Protein AF-A0A656PNF4-F1 (afdb_monomer)

Nearest PDB structures (foldseek):
  3o6b-assembly2_D  TM=7.736E-01  e=5.330E-01  Saccharomyces cerevisiae
  8b3i-assembly1_e  TM=8.173E-01  e=1.055E+00  Homo sapiens
  6i6m-assembly1_A  TM=6.262E-01  e=1.055E+00  Papaver somniferum
  6qfd-assembly1_A  TM=7.259E-01  e=5.436E+00  Halobacterium salinarum NRC-1
  2mgq-assembly1_A  TM=5.306E-01  e=2.745E+00  Caenorhabditis elegans

Solvent-accessible surface area (backbone atoms only — not comparable to full-atom values): 3607 Å² total; per-residue (Å²): 132,89,53,68,70,59,47,49,53,49,52,31,67,74,66,40,69,40,48,55,69,57,50,34,50,52,44,16,59,74,68,72,37,68,88,42,36,70,58,45,49,53,50,51,51,53,33,43,75,71,66,70,28,46,70,51,99,86,59,26,35,28,115

pLDDT: mean 92.25, std 7.18, range [51.03, 96.38]

Mean predicted aligned error: 3.04 Å

Secondary structure (DSSP, 8-state):
---HHHHHHHHHHHHSSEEHHHHHHHHHHHHT-GGGHHHHHHHHHHHHHTTSSEE-TTSEEE-

Structure (mmCIF, N/CA/C/O backbone):
data_AF-A0A656PNF4-F1
#
_entry.id   AF-A0A656PNF4-F1
#
loop_
_atom_site.group_PDB
_atom_site.id
_atom_site.type_symbol
_atom_site.label_atom_id
_atom_site.label_alt_id
_atom_site.label_comp_id
_atom_site.label_asym_id
_atom_site.label_entity_id
_atom_site.label_seq_id
_atom_site.pdbx_PDB_ins_code
_atom_site.Cartn_x
_atom_site.Cartn_y
_atom_site.Cartn_z
_atom_site.occupancy
_atom_site.B_iso_or_equiv
_atom_site.auth_seq_id
_atom_site.auth_comp_id
_atom_site.auth_asym_id
_atom_site.auth_atom_id
_atom_site.pdbx_PDB_model_num
ATOM 1 N N . MET A 1 1 ? 18.474 -4.015 1.424 1.00 51.03 1 MET A N 1
ATOM 2 C CA . MET A 1 1 ? 17.390 -4.398 0.497 1.00 51.03 1 MET A CA 1
ATOM 3 C C . MET A 1 1 ? 16.135 -3.711 1.005 1.00 51.03 1 MET A C 1
ATOM 5 O O . MET A 1 1 ? 15.746 -3.996 2.129 1.00 51.03 1 MET A O 1
ATOM 9 N N . ILE A 1 2 ? 15.609 -2.714 0.290 1.00 59.06 2 ILE A N 1
ATOM 10 C CA . ILE A 1 2 ? 14.389 -2.008 0.716 1.00 59.06 2 ILE A CA 1
ATOM 11 C C . ILE A 1 2 ? 13.208 -2.908 0.350 1.00 59.06 2 ILE A C 1
ATOM 13 O O . ILE A 1 2 ? 13.051 -3.267 -0.815 1.00 59.06 2 ILE A O 1
ATOM 17 N N . PHE A 1 3 ? 12.427 -3.320 1.347 1.00 84.25 3 PHE A N 1
ATOM 18 C CA . PHE A 1 3 ? 11.252 -4.164 1.141 1.00 84.25 3 PHE A CA 1
ATOM 19 C C . PHE A 1 3 ? 10.050 -3.286 0.781 1.00 84.25 3 PH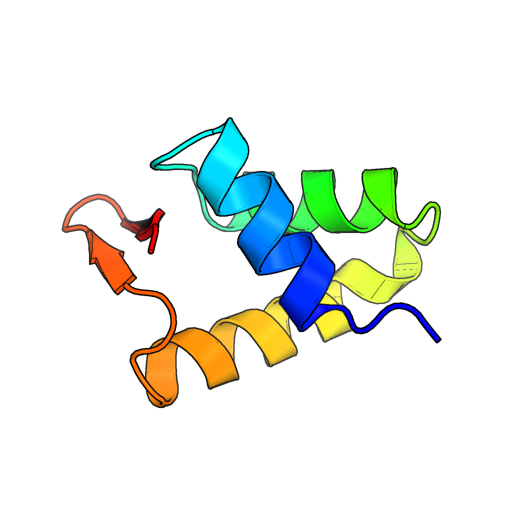E A C 1
ATOM 21 O O . PHE A 1 3 ? 9.813 -2.279 1.444 1.00 84.25 3 PHE A O 1
ATOM 28 N N . VAL A 1 4 ? 9.272 -3.676 -0.233 1.00 91.75 4 VAL A N 1
ATOM 29 C CA . VAL A 1 4 ? 8.060 -2.963 -0.690 1.00 91.75 4 VAL A CA 1
ATOM 30 C C . VAL A 1 4 ? 7.121 -2.615 0.469 1.00 91.75 4 VAL A C 1
ATOM 32 O O . VAL A 1 4 ? 6.618 -1.499 0.544 1.00 91.75 4 VAL A O 1
ATOM 35 N N . GLU A 1 5 ? 6.967 -3.519 1.438 1.00 93.38 5 GLU A N 1
ATOM 36 C CA . GLU A 1 5 ? 6.175 -3.280 2.650 1.00 93.38 5 GLU A CA 1
ATOM 37 C C . GLU A 1 5 ? 6.640 -2.068 3.471 1.00 93.38 5 GLU A C 1
ATOM 39 O O . GLU A 1 5 ? 5.820 -1.368 4.064 1.00 93.38 5 GLU A O 1
ATOM 44 N N . GLN A 1 6 ? 7.953 -1.821 3.548 1.00 93.38 6 GLN A N 1
ATOM 45 C CA . GLN A 1 6 ? 8.498 -0.680 4.286 1.00 93.38 6 GLN A CA 1
ATOM 46 C C . GLN A 1 6 ? 8.151 0.630 3.586 1.00 93.38 6 GLN A C 1
ATOM 48 O O . GLN A 1 6 ? 7.778 1.588 4.258 1.00 93.38 6 GLN A O 1
ATOM 53 N N . VAL A 1 7 ? 8.223 0.650 2.253 1.00 94.62 7 VAL A N 1
ATOM 54 C CA . VAL A 1 7 ? 7.870 1.825 1.447 1.00 94.62 7 VAL A CA 1
ATOM 55 C C . VAL A 1 7 ? 6.369 2.088 1.529 1.00 94.62 7 VAL A C 1
ATOM 57 O O . VAL A 1 7 ? 5.977 3.211 1.815 1.00 94.62 7 VAL A O 1
ATOM 60 N N . ILE A 1 8 ? 5.534 1.048 1.417 1.00 94.94 8 ILE A N 1
ATOM 61 C CA . ILE A 1 8 ? 4.081 1.147 1.633 1.00 94.94 8 ILE A CA 1
ATOM 62 C C . ILE A 1 8 ? 3.777 1.788 2.993 1.00 94.94 8 ILE A C 1
ATOM 64 O O . ILE A 1 8 ? 3.035 2.764 3.066 1.00 94.94 8 ILE A O 1
ATOM 68 N N . LYS A 1 9 ? 4.376 1.280 4.079 1.00 94.44 9 LYS A N 1
ATOM 69 C CA . LYS A 1 9 ? 4.168 1.834 5.428 1.00 94.44 9 LYS A CA 1
ATOM 70 C C . LYS A 1 9 ? 4.659 3.271 5.551 1.00 94.44 9 LYS A C 1
ATOM 72 O O . LYS A 1 9 ? 4.076 4.032 6.314 1.00 94.44 9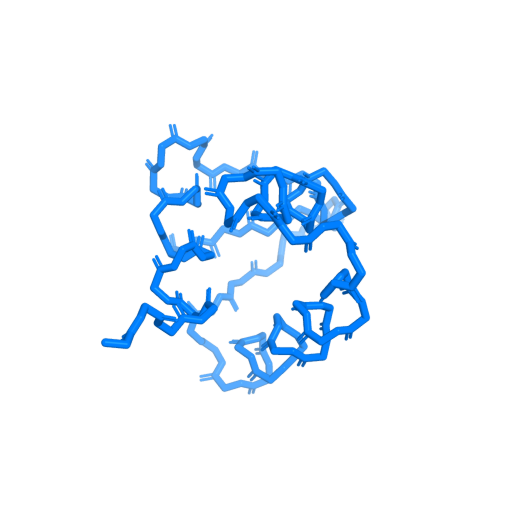 LYS A O 1
ATOM 77 N N . MET A 1 10 ? 5.742 3.626 4.866 1.00 94.88 10 MET A N 1
ATOM 78 C CA . MET A 1 10 ? 6.282 4.980 4.889 1.00 94.88 10 MET A CA 1
ATOM 79 C C . MET A 1 10 ? 5.324 5.957 4.203 1.00 94.88 10 MET A C 1
ATOM 81 O O . MET A 1 10 ? 4.911 6.917 4.843 1.00 94.88 10 MET A O 1
ATOM 85 N N . VAL A 1 11 ? 4.877 5.649 2.981 1.00 94.88 11 VAL A N 1
ATOM 86 C CA . VAL A 1 11 ? 3.908 6.480 2.245 1.00 94.88 11 VAL A CA 1
ATOM 87 C C . VAL A 1 11 ? 2.594 6.608 3.021 1.00 94.88 11 VAL A C 1
ATOM 89 O O . VAL A 1 11 ? 2.075 7.707 3.172 1.00 94.88 11 VAL A O 1
ATOM 92 N N . LEU A 1 12 ? 2.084 5.514 3.600 1.00 95.12 12 LEU A N 1
ATOM 93 C CA . LEU A 1 12 ? 0.869 5.555 4.424 1.00 95.12 12 LEU A CA 1
ATOM 94 C C . LEU A 1 12 ? 1.028 6.407 5.694 1.00 95.12 12 LEU A C 1
ATOM 96 O O . LEU A 1 12 ? 0.069 7.035 6.127 1.00 95.12 12 LEU A O 1
ATOM 100 N N . LYS A 1 13 ? 2.222 6.466 6.296 1.00 94.88 13 LYS A N 1
ATOM 101 C CA . LYS A 1 13 ? 2.482 7.358 7.440 1.00 94.88 13 LYS A CA 1
ATOM 102 C C . LYS A 1 13 ? 2.538 8.828 7.046 1.00 94.88 13 LYS A C 1
ATOM 104 O O . LYS A 1 13 ? 2.173 9.669 7.860 1.00 94.88 13 LYS A O 1
ATOM 109 N N . GLU A 1 14 ? 3.042 9.125 5.854 1.00 94.19 14 GLU A N 1
ATOM 110 C CA . GLU A 1 14 ? 3.183 10.493 5.349 1.00 94.19 14 GLU A CA 1
ATOM 111 C C . GLU A 1 14 ? 1.839 11.063 4.876 1.00 94.19 14 GLU A C 1
ATOM 113 O O . GLU A 1 14 ? 1.509 12.201 5.196 1.00 94.19 14 GLU A O 1
ATOM 118 N N . GLU A 1 15 ? 1.044 10.260 4.168 1.00 93.19 15 GLU A N 1
ATOM 119 C CA . GLU A 1 15 ? -0.230 10.679 3.563 1.00 93.19 15 GLU A CA 1
ATOM 120 C C . GLU A 1 15 ? -1.439 10.430 4.484 1.00 93.19 15 GLU A C 1
ATOM 122 O O . GLU A 1 15 ? -2.479 11.078 4.362 1.00 93.19 15 GLU A O 1
ATOM 127 N N . GLY A 1 16 ? -1.329 9.480 5.417 1.00 92.12 16 GLY A N 1
ATOM 128 C CA . GLY A 1 16 ? -2.432 9.028 6.262 1.00 92.12 16 GLY A CA 1
ATOM 129 C C . GLY A 1 16 ? -3.363 8.059 5.531 1.00 92.12 16 GLY A C 1
ATOM 130 O O . GLY A 1 16 ? -3.140 6.850 5.551 1.00 92.12 16 GLY A O 1
ATOM 131 N N . SER A 1 17 ? -4.430 8.585 4.921 1.00 94.12 17 SER A N 1
ATOM 132 C CA . SER A 1 17 ? -5.419 7.801 4.165 1.00 94.12 17 SER A CA 1
ATOM 133 C C . SER A 1 17 ? -5.391 8.196 2.695 1.00 94.12 17 SER A C 1
ATOM 135 O O . SER A 1 17 ? -5.602 9.359 2.351 1.00 94.12 17 SER A O 1
ATOM 137 N N . ILE A 1 18 ? -5.144 7.220 1.828 1.00 96.19 18 ILE A N 1
ATOM 138 C CA . ILE A 1 18 ? -4.904 7.439 0.400 1.00 96.19 18 ILE A CA 1
ATOM 139 C C . ILE A 1 18 ? -5.599 6.367 -0.436 1.00 96.19 18 ILE A C 1
ATOM 141 O O . ILE A 1 18 ? -5.816 5.242 0.018 1.00 96.19 18 ILE A O 1
ATOM 145 N N . ASP A 1 19 ? -5.960 6.706 -1.668 1.00 96.38 19 ASP A N 1
ATOM 146 C CA . ASP A 1 19 ? -6.530 5.752 -2.609 1.00 96.38 19 ASP A CA 1
ATOM 147 C C . ASP A 1 19 ? -5.538 4.634 -2.950 1.00 96.38 19 ASP A C 1
ATOM 149 O O . ASP A 1 19 ? -4.333 4.848 -3.102 1.00 96.38 19 ASP A O 1
ATOM 153 N N . ARG A 1 20 ? -6.051 3.407 -3.089 1.00 94.19 20 ARG A N 1
ATOM 154 C CA . ARG A 1 20 ? -5.222 2.211 -3.307 1.00 94.19 20 ARG A CA 1
ATOM 155 C C . ARG A 1 20 ? -4.324 2.330 -4.543 1.00 94.19 20 ARG A C 1
ATOM 157 O O . ARG A 1 20 ? -3.147 1.984 -4.477 1.00 94.19 20 ARG A O 1
ATOM 164 N N . SER A 1 21 ? -4.875 2.800 -5.660 1.00 93.81 21 SER A N 1
ATOM 165 C CA . SER A 1 21 ? -4.138 3.001 -6.915 1.00 93.81 21 SER A CA 1
ATOM 166 C C . SER A 1 21 ? -3.081 4.096 -6.786 1.00 93.81 21 SER A C 1
ATOM 168 O O . SER A 1 21 ? -1.966 3.936 -7.279 1.00 93.81 21 SER A O 1
ATOM 170 N N . GLU A 1 22 ? -3.403 5.175 -6.075 1.00 95.50 22 GLU A N 1
ATOM 171 C CA . GLU A 1 22 ? -2.474 6.275 -5.836 1.00 95.50 22 GLU A CA 1
ATOM 172 C C . GLU A 1 22 ? -1.304 5.831 -4.952 1.00 95.50 22 GLU A C 1
ATOM 174 O O . GLU A 1 22 ? -0.152 6.117 -5.274 1.00 95.50 22 GLU A O 1
ATOM 179 N N . LEU A 1 23 ? -1.566 5.047 -3.900 1.00 95.94 23 LEU A N 1
ATOM 180 C CA . LEU A 1 23 ? -0.517 4.443 -3.079 1.00 95.94 23 LEU A CA 1
ATOM 181 C C . LEU A 1 23 ? 0.431 3.582 -3.919 1.00 95.94 23 LEU A C 1
ATOM 183 O O . LEU A 1 23 ? 1.645 3.736 -3.811 1.00 95.94 23 LEU A O 1
ATOM 187 N N . ILE A 1 24 ? -0.110 2.680 -4.745 1.00 95.56 24 ILE A N 1
ATOM 188 C CA . ILE A 1 24 ? 0.6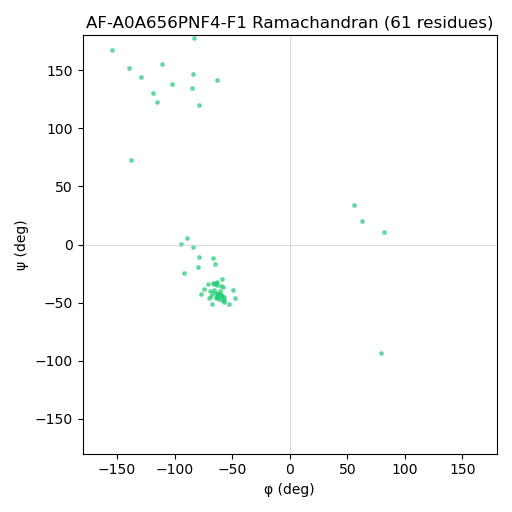92 1.783 -5.590 1.00 95.56 24 ILE A CA 1
ATOM 189 C C . ILE A 1 24 ? 1.615 2.602 -6.496 1.00 95.56 24 ILE A C 1
ATOM 191 O O . ILE A 1 24 ? 2.821 2.350 -6.536 1.00 95.56 24 ILE A O 1
ATOM 195 N N . HIS A 1 25 ? 1.066 3.627 -7.147 1.00 94.62 25 HIS A N 1
ATOM 196 C CA . HIS A 1 25 ? 1.827 4.500 -8.028 1.00 94.62 25 HIS A CA 1
ATOM 197 C C . HIS A 1 25 ? 2.911 5.292 -7.277 1.00 94.62 25 HIS A C 1
ATOM 199 O O . HIS A 1 25 ? 4.071 5.306 -7.693 1.00 94.62 25 HIS A O 1
ATOM 205 N N . LYS A 1 26 ? 2.585 5.897 -6.123 1.00 94.69 26 LYS A N 1
ATOM 206 C CA . LYS A 1 26 ? 3.561 6.627 -5.292 1.00 94.69 26 LYS A CA 1
ATOM 207 C C . LYS A 1 26 ? 4.698 5.725 -4.818 1.00 94.69 26 LYS A C 1
ATOM 209 O O . LYS A 1 26 ? 5.860 6.122 -4.889 1.00 94.69 26 LYS A O 1
ATOM 214 N N . VAL A 1 27 ? 4.385 4.505 -4.382 1.00 95.06 27 VAL A N 1
ATOM 215 C CA . VAL A 1 27 ? 5.390 3.518 -3.962 1.00 95.06 27 VAL A CA 1
ATOM 216 C C . VAL A 1 27 ? 6.297 3.144 -5.137 1.00 95.06 27 VAL A C 1
ATOM 218 O O . VAL A 1 27 ? 7.518 3.142 -4.981 1.00 95.06 27 VAL A O 1
ATOM 221 N N . ALA A 1 28 ? 5.735 2.894 -6.322 1.00 94.62 28 ALA A N 1
ATOM 222 C CA . ALA A 1 28 ? 6.506 2.553 -7.516 1.00 94.62 28 ALA A CA 1
ATOM 223 C C . ALA A 1 28 ? 7.462 3.687 -7.936 1.00 94.62 28 ALA A C 1
ATOM 225 O O . ALA A 1 28 ? 8.643 3.445 -8.210 1.00 94.62 28 ALA A O 1
ATOM 226 N N . LEU A 1 29 ? 6.987 4.938 -7.894 1.00 92.69 29 LEU A N 1
ATOM 227 C CA . LEU A 1 29 ? 7.801 6.131 -8.142 1.00 92.69 29 LEU A CA 1
ATOM 228 C C . LEU A 1 29 ? 8.916 6.299 -7.105 1.00 92.69 29 LEU A C 1
ATOM 230 O O . LEU A 1 29 ? 10.064 6.562 -7.466 1.00 92.69 29 LEU A O 1
ATOM 234 N N . GLN A 1 30 ? 8.608 6.112 -5.821 1.00 91.69 30 GLN A N 1
ATOM 235 C CA . GLN A 1 30 ? 9.579 6.253 -4.736 1.00 91.69 30 GLN 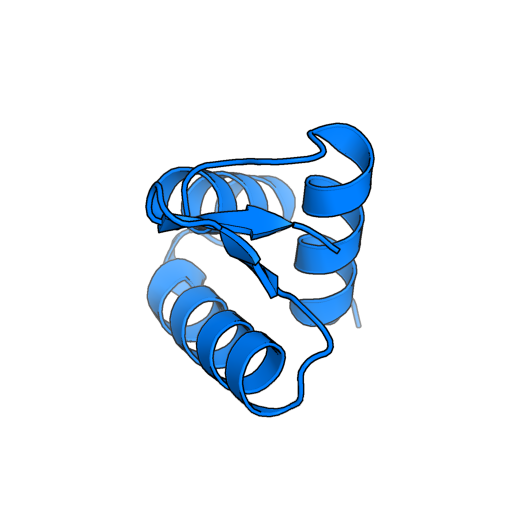A CA 1
ATOM 236 C C . GLN A 1 30 ? 10.673 5.181 -4.797 1.00 91.69 30 GLN A C 1
ATOM 238 O O . GLN A 1 30 ? 11.835 5.453 -4.489 1.00 91.69 30 GLN A O 1
ATO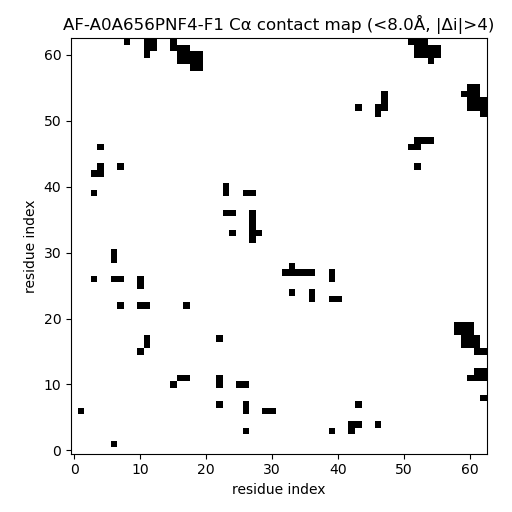M 243 N N . MET A 1 31 ? 10.323 3.981 -5.262 1.00 91.62 31 MET A N 1
ATOM 244 C CA . MET A 1 31 ? 11.270 2.898 -5.522 1.00 91.62 31 MET A CA 1
ATOM 245 C C . MET A 1 31 ? 12.034 3.057 -6.840 1.00 91.62 31 MET A C 1
ATOM 247 O O . MET A 1 31 ? 13.011 2.339 -7.045 1.00 91.62 31 MET A O 1
ATOM 251 N N . LYS A 1 32 ? 11.632 4.001 -7.707 1.00 90.94 32 LYS A N 1
ATOM 252 C CA . LYS A 1 32 ? 12.146 4.183 -9.077 1.00 90.94 32 LYS A CA 1
ATOM 253 C C . LYS A 1 32 ? 12.013 2.915 -9.934 1.00 90.94 32 LYS A C 1
ATOM 255 O O . LYS A 1 32 ? 12.878 2.642 -10.761 1.00 90.94 32 LYS A O 1
ATOM 260 N N . LEU A 1 33 ? 10.949 2.144 -9.702 1.00 88.06 33 LEU A N 1
ATOM 261 C CA . LEU A 1 33 ? 10.681 0.847 -10.333 1.00 88.06 33 LEU A CA 1
ATOM 262 C C . LEU A 1 33 ? 9.188 0.760 -10.709 1.00 88.06 33 LEU A C 1
ATOM 264 O O . LEU A 1 33 ? 8.422 0.079 -10.021 1.00 88.06 33 LEU A O 1
ATOM 268 N N . PRO A 1 34 ? 8.741 1.484 -11.752 1.00 85.81 34 PRO A N 1
ATOM 269 C CA . PRO A 1 34 ? 7.339 1.499 -12.183 1.00 85.81 34 PRO A CA 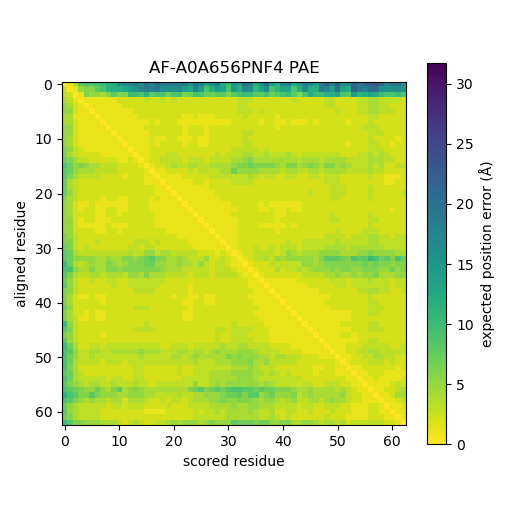1
ATOM 270 C C . PRO A 1 34 ? 6.810 0.109 -12.570 1.00 85.81 34 PRO A C 1
ATOM 272 O O . PRO A 1 34 ? 5.645 -0.202 -12.361 1.00 85.81 34 PRO A O 1
ATOM 275 N N . GLU A 1 35 ? 7.666 -0.782 -13.062 1.00 89.69 35 GLU A N 1
ATOM 276 C CA . GLU A 1 35 ? 7.309 -2.161 -13.402 1.00 89.69 35 GLU A CA 1
ATOM 277 C C . GLU A 1 35 ? 6.935 -3.033 -12.189 1.00 89.69 35 GLU A C 1
ATOM 279 O O . GLU A 1 35 ? 6.399 -4.129 -12.362 1.00 89.69 35 GLU A O 1
ATOM 284 N N . LEU A 1 36 ? 7.193 -2.567 -10.959 1.00 90.62 36 LEU A N 1
ATOM 285 C CA . LEU A 1 36 ? 6.820 -3.277 -9.735 1.00 90.62 36 LEU A CA 1
ATOM 286 C C . LEU A 1 36 ? 5.378 -3.028 -9.294 1.00 90.62 36 LEU A C 1
ATOM 288 O O . LEU A 1 36 ? 4.962 -3.643 -8.314 1.00 90.62 36 LEU A O 1
ATOM 292 N N . GLU A 1 37 ? 4.597 -2.191 -9.982 1.00 93.75 37 GLU A N 1
ATOM 293 C CA . GLU A 1 37 ? 3.197 -1.927 -9.616 1.00 93.75 37 GLU A CA 1
ATOM 294 C C . GLU A 1 37 ? 2.377 -3.210 -9.333 1.00 93.75 37 GLU A C 1
ATOM 296 O O . GLU A 1 37 ? 1.772 -3.282 -8.260 1.00 93.75 37 GLU A O 1
ATOM 301 N N . PRO A 1 38 ? 2.428 -4.283 -10.155 1.00 94.31 38 PRO A N 1
ATOM 302 C CA . PRO A 1 38 ? 1.703 -5.529 -9.863 1.00 94.31 38 PRO A CA 1
ATOM 303 C C . PRO A 1 38 ? 2.190 -6.245 -8.592 1.00 94.31 38 PRO A C 1
ATOM 305 O O . PRO A 1 38 ? 1.421 -6.885 -7.865 1.00 94.31 38 PRO A O 1
ATOM 308 N N . PHE A 1 39 ? 3.488 -6.143 -8.301 1.00 93.62 39 PHE A N 1
ATOM 309 C CA . PHE A 1 39 ? 4.090 -6.724 -7.104 1.00 93.62 39 PHE A CA 1
ATOM 310 C C . PHE A 1 39 ? 3.735 -5.918 -5.846 1.00 93.62 39 PHE A C 1
ATOM 312 O O . PHE A 1 39 ? 3.447 -6.498 -4.795 1.00 93.62 39 PHE A O 1
ATOM 319 N N . ILE A 1 40 ? 3.687 -4.589 -5.959 1.00 95.12 40 ILE A N 1
ATOM 320 C CA . ILE A 1 40 ? 3.215 -3.684 -4.906 1.00 95.12 40 ILE A CA 1
ATOM 321 C C . ILE A 1 40 ? 1.740 -3.953 -4.620 1.00 95.12 40 ILE A C 1
ATOM 323 O O . ILE A 1 40 ? 1.364 -4.082 -3.456 1.00 95.12 40 ILE A O 1
ATOM 327 N N . GLU A 1 41 ? 0.923 -4.12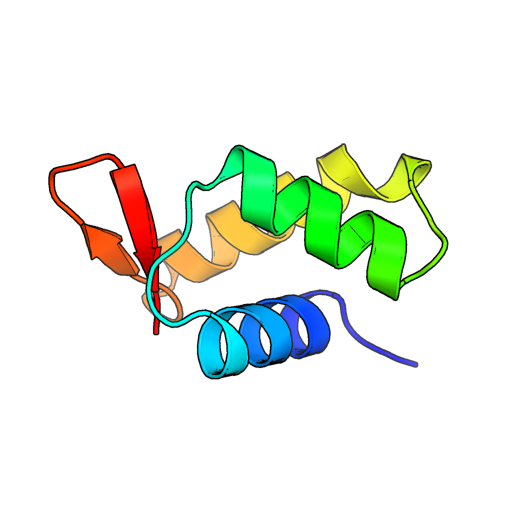5 -5.659 1.00 95.69 41 GLU A N 1
ATOM 328 C CA . GLU A 1 41 ? -0.490 -4.459 -5.512 1.00 95.69 41 GLU A CA 1
ATOM 329 C C . GLU A 1 41 ? -0.692 -5.773 -4.744 1.00 95.69 41 GLU A C 1
ATOM 331 O O . GLU A 1 41 ? -1.487 -5.829 -3.799 1.00 95.69 41 GLU A O 1
ATOM 336 N N . SER A 1 42 ? 0.052 -6.815 -5.124 1.00 95.38 42 SER A N 1
ATOM 337 C CA . SER A 1 42 ? 0.002 -8.127 -4.468 1.00 95.38 42 SER A CA 1
ATOM 338 C C . SER A 1 42 ? 0.442 -8.038 -3.004 1.00 95.38 42 SER A C 1
ATOM 340 O O . SER A 1 42 ? -0.218 -8.577 -2.114 1.00 95.38 42 SER A O 1
ATOM 342 N N . THR A 1 43 ? 1.526 -7.303 -2.743 1.00 94.88 43 THR A N 1
ATOM 343 C CA . THR A 1 43 ? 2.050 -7.063 -1.390 1.00 94.88 43 THR A CA 1
ATOM 344 C C . THR A 1 43 ? 1.024 -6.334 -0.527 1.00 94.88 43 THR A C 1
ATOM 346 O O . THR A 1 43 ? 0.730 -6.765 0.587 1.00 94.88 43 THR A O 1
ATOM 349 N N . LEU A 1 44 ? 0.414 -5.272 -1.056 1.00 95.12 44 LEU A N 1
ATOM 350 C CA . LEU A 1 44 ? -0.638 -4.527 -0.373 1.00 95.12 44 LEU A CA 1
ATOM 351 C C . LEU A 1 44 ? -1.848 -5.419 -0.060 1.00 95.12 44 LEU A C 1
ATOM 353 O O . LEU A 1 44 ? -2.393 -5.341 1.037 1.00 95.12 44 LEU A O 1
ATOM 357 N N . GLY A 1 45 ? -2.232 -6.315 -0.975 1.00 95.19 45 GLY A N 1
ATOM 358 C CA . GLY A 1 45 ? -3.283 -7.308 -0.735 1.00 95.19 45 GLY A CA 1
ATOM 359 C C . GLY A 1 45 ? -2.977 -8.233 0.450 1.00 95.19 45 GLY A C 1
ATOM 360 O O . GLY A 1 45 ? -3.834 -8.443 1.309 1.00 95.19 45 GLY A O 1
ATOM 361 N N . ILE A 1 46 ? -1.738 -8.725 0.554 1.00 95.25 46 ILE A N 1
ATOM 362 C CA . ILE A 1 46 ? -1.279 -9.532 1.699 1.00 95.25 46 ILE A CA 1
ATOM 363 C C . ILE A 1 46 ? -1.318 -8.711 2.996 1.00 95.25 46 ILE A C 1
ATOM 365 O O . ILE A 1 46 ? -1.759 -9.213 4.031 1.00 95.25 46 ILE A O 1
ATOM 369 N N . MET A 1 47 ? -0.903 -7.442 2.944 1.00 94.88 47 MET A N 1
ATOM 370 C CA . MET A 1 47 ? -0.907 -6.533 4.096 1.00 94.88 47 MET A CA 1
ATOM 371 C C . MET A 1 47 ? -2.318 -6.199 4.599 1.00 94.88 47 MET A C 1
ATOM 373 O O . MET A 1 47 ? -2.535 -6.049 5.802 1.00 94.88 47 MET A O 1
ATOM 377 N N . VAL A 1 48 ? -3.296 -6.116 3.700 1.00 94.81 48 VAL A N 1
ATOM 378 C CA . VAL A 1 48 ? -4.708 -5.994 4.082 1.00 94.81 48 VAL A CA 1
ATOM 379 C C . VAL A 1 48 ? -5.202 -7.307 4.693 1.00 94.81 48 VAL A C 1
ATOM 381 O O . VAL A 1 48 ? -5.794 -7.307 5.773 1.00 94.81 48 VAL A O 1
ATOM 384 N N . GLY A 1 49 ? -4.892 -8.447 4.065 1.00 94.75 49 GLY A N 1
ATOM 385 C CA . GLY A 1 49 ? -5.287 -9.772 4.553 1.00 94.75 49 GLY A CA 1
ATOM 386 C C . GLY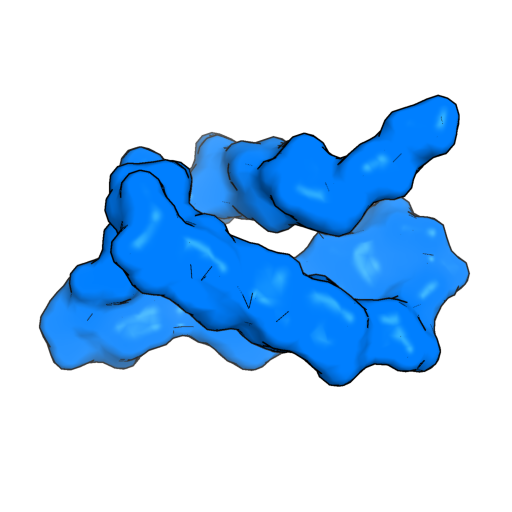 A 1 49 ? -4.742 -10.112 5.946 1.00 9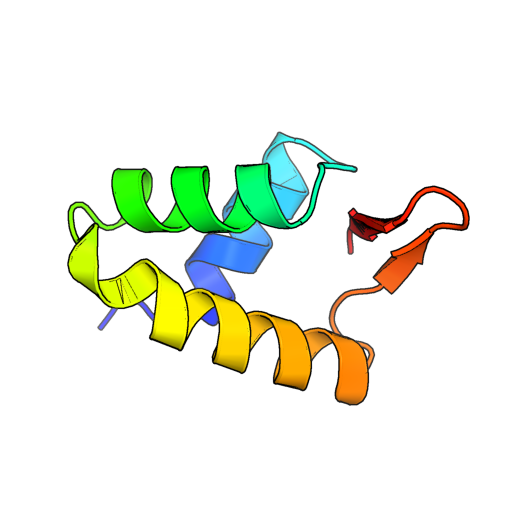4.75 49 GLY A C 1
ATOM 387 O O . GLY A 1 49 ? -5.440 -10.725 6.753 1.00 94.75 49 GLY A O 1
ATOM 388 N N . ASN A 1 50 ? -3.523 -9.669 6.269 1.00 94.62 50 ASN A N 1
ATOM 389 C CA . ASN A 1 50 ? -2.900 -9.865 7.582 1.00 94.62 50 ASN A CA 1
ATOM 390 C C . ASN A 1 50 ? -3.201 -8.740 8.597 1.00 94.62 50 ASN A C 1
ATOM 392 O O . ASN A 1 50 ? -2.663 -8.765 9.704 1.00 94.62 50 ASN A O 1
ATOM 396 N N . LYS A 1 51 ? -4.070 -7.780 8.242 1.00 92.25 51 LYS A N 1
ATOM 397 C CA . LYS A 1 51 ? -4.487 -6.634 9.073 1.00 92.25 51 LYS A CA 1
ATOM 398 C C . LYS A 1 51 ? -3.360 -5.664 9.455 1.00 92.25 51 LYS A C 1
ATOM 400 O O . LYS A 1 51 ? -3.510 -4.913 10.418 1.00 92.25 51 LYS A O 1
ATOM 405 N N . SER A 1 52 ? -2.243 -5.658 8.724 1.00 91.69 52 SER A N 1
ATOM 406 C CA . SER A 1 52 ? -1.184 -4.650 8.893 1.00 91.69 52 SER A CA 1
ATOM 407 C C . SER A 1 52 ? -1.499 -3.322 8.201 1.00 91.69 52 SER A C 1
ATOM 409 O O . SER A 1 52 ? -0.913 -2.305 8.563 1.00 91.69 52 SER A O 1
ATOM 411 N N . VAL A 1 53 ? -2.424 -3.337 7.238 1.00 94.44 53 VAL A N 1
ATOM 412 C CA . VAL A 1 53 ? -3.043 -2.173 6.590 1.00 94.44 53 VAL A CA 1
ATOM 413 C C . VAL A 1 53 ? -4.556 -2.362 6.649 1.00 94.44 53 VAL A C 1
ATOM 415 O O . VAL A 1 53 ? -5.055 -3.485 6.548 1.00 94.44 53 VAL A O 1
ATOM 418 N N . LYS A 1 54 ? -5.293 -1.271 6.833 1.00 94.88 54 LYS A N 1
ATOM 419 C CA . LYS A 1 54 ? -6.756 -1.246 6.856 1.00 94.88 54 LYS A CA 1
ATOM 420 C C . LYS A 1 54 ? -7.287 -0.531 5.623 1.00 94.88 54 LYS A C 1
ATOM 422 O O . LYS A 1 54 ? -6.593 0.287 5.025 1.00 94.88 54 LYS A O 1
ATOM 427 N N . VAL A 1 55 ? -8.520 -0.869 5.263 1.00 94.25 55 VAL A N 1
ATOM 428 C CA . VAL A 1 55 ? -9.271 -0.227 4.184 1.00 94.25 55 VAL A CA 1
ATOM 429 C C . VAL A 1 55 ? -10.515 0.397 4.801 1.00 94.25 55 VAL A C 1
ATOM 431 O O . VAL A 1 55 ? -11.186 -0.264 5.596 1.00 94.25 55 VAL A O 1
ATOM 434 N N . ASP A 1 56 ? -10.782 1.662 4.496 1.00 93.31 56 ASP A N 1
ATOM 435 C CA . ASP A 1 56 ? -11.982 2.356 4.962 1.00 93.31 56 ASP A CA 1
ATOM 436 C C . ASP A 1 56 ? -13.202 2.064 4.066 1.00 93.31 56 ASP A C 1
ATOM 438 O O . ASP A 1 56 ? -13.116 1.366 3.053 1.00 93.31 56 ASP A O 1
ATOM 442 N N . GLU A 1 57 ? -14.362 2.608 4.438 1.00 90.69 57 GLU A N 1
ATOM 443 C CA . GLU A 1 57 ? -15.619 2.444 3.690 1.00 90.69 57 GLU A CA 1
ATOM 444 C C . GLU A 1 57 ? -15.581 3.079 2.288 1.00 90.69 57 GLU A C 1
ATOM 446 O O . GLU A 1 57 ? -16.395 2.732 1.434 1.00 90.69 57 GLU A O 1
ATOM 451 N N . ASN A 1 58 ? -14.619 3.971 2.029 1.00 90.31 58 ASN A N 1
ATOM 452 C CA . ASN A 1 58 ? -14.412 4.634 0.743 1.00 90.31 58 ASN A CA 1
ATOM 453 C C . ASN A 1 58 ? -13.379 3.908 -0.135 1.00 90.31 58 ASN A C 1
ATOM 455 O O . ASN A 1 58 ? -13.094 4.363 -1.240 1.00 90.31 58 ASN A O 1
ATOM 459 N N . GLY A 1 59 ? -12.806 2.794 0.336 1.00 88.56 59 GLY A N 1
ATOM 460 C CA . GLY A 1 59 ? -11.776 2.047 -0.384 1.00 88.56 59 GLY A CA 1
ATOM 461 C C . GLY A 1 59 ? -10.358 2.610 -0.235 1.00 88.56 59 GLY A C 1
ATOM 462 O O . GLY A 1 59 ? -9.453 2.158 -0.943 1.00 88.56 59 GLY A O 1
ATOM 463 N N . LYS A 1 60 ? -10.138 3.561 0.681 1.00 94.31 60 LYS A N 1
ATOM 464 C CA . LYS A 1 60 ? -8.815 4.123 0.971 1.00 94.31 60 LYS A CA 1
ATOM 465 C C . LYS A 1 60 ? -8.048 3.268 1.963 1.00 94.31 60 LYS A C 1
ATOM 467 O O . LYS A 1 60 ? -8.620 2.662 2.865 1.00 94.31 60 LYS A O 1
ATOM 472 N N . VAL A 1 61 ? -6.733 3.237 1.797 1.00 94.94 61 VAL A N 1
ATOM 473 C CA . VAL A 1 61 ? -5.795 2.442 2.593 1.00 94.94 61 VAL A CA 1
ATOM 474 C C . VAL A 1 61 ? -5.075 3.309 3.622 1.00 94.94 61 VAL A C 1
ATOM 476 O O . VAL A 1 61 ? -4.663 4.425 3.314 1.00 94.94 61 VAL A O 1
ATOM 479 N N . TYR A 1 62 ? -4.927 2.784 4.841 1.00 95.06 62 TYR A N 1
ATOM 480 C CA . TYR A 1 62 ? -4.282 3.453 5.980 1.00 95.06 62 TYR A CA 1
ATOM 481 C C . TYR A 1 62 ? -3.718 2.435 6.992 1.00 95.06 62 TYR A C 1
ATOM 483 O O . TYR A 1 62 ? -4.028 1.242 6.914 1.00 95.06 62 TYR A O 1
ATOM 491 N N . ILE A 1 63 ? -2.890 2.884 7.944 1.00 91.94 63 ILE A N 1
ATOM 492 C CA . ILE A 1 63 ? -2.350 2.052 9.046 1.00 91.94 63 ILE A CA 1
ATOM 493 C C . ILE A 1 63 ? -2.859 2.489 10.419 1.00 91.94 63 ILE A C 1
ATOM 495 O O . ILE A 1 63 ? -3.070 3.704 10.614 1.00 91.94 63 ILE A O 1
#

Organism: NCBI:txid2053526

Radius of gyration: 10.48 Å; Cα contacts (8 Å, |Δi|>4): 72; chains: 1; bounding box: 33×20×22 Å

Sequence (63 aa):
MIFVEQVIKMVLKEEGSIDRSELIHKVALQMKLPELEPFIESTLGIMVGNKSVKVDENGKVYI

Foldseek 3Di:
DDDLVNLLQVVQVVVVWAAPLVSLCVSCVVVVHVVCSVVNSVVVVVCCVVVVWDADPVRIIHD